Protein AF-A0A382VWJ4-F1 (afdb_monomer_lite)

Organism: NCBI:txid408172

Radius of gyration: 18.73 Å; chains: 1; bounding box: 54×42×50 Å

Foldseek 3Di:
DVVVVVVVVVVVVVVLVVQLVVLLVVLQVVLVVCVVVVVQQCQALLNSLLSRQVSNLVSLQCVLCPPPPPVVVVVVVVVVVPDDPDDDPTSNVVSVVSLVVSLVSSCVRPVVSSVVSVVVSVVSVVVSVVVCVVCVVVVHPSGDDDPVNVVVVPPD

Structure (mmCIF, N/CA/C/O backbone):
data_AF-A0A382VWJ4-F1
#
_entry.id   AF-A0A382VWJ4-F1
#
loop_
_atom_site.group_PDB
_atom_site.id
_atom_site.type_symbol
_atom_site.label_atom_id
_atom_site.label_alt_id
_atom_site.label_comp_id
_atom_site.label_asym_id
_atom_site.label_entity_id
_atom_site.label_seq_id
_atom_site.pdbx_PDB_ins_code
_atom_site.Cartn_x
_atom_site.Cartn_y
_atom_site.Cartn_z
_atom_site.occupancy
_atom_site.B_iso_or_equiv
_atom_site.auth_seq_id
_atom_site.auth_comp_id
_atom_site.auth_asym_id
_atom_site.auth_atom_id
_atom_site.pdbx_PDB_model_num
ATOM 1 N N . MET A 1 1 ? -31.236 15.533 11.512 1.00 56.22 1 MET A N 1
ATOM 2 C CA . MET A 1 1 ? -30.178 1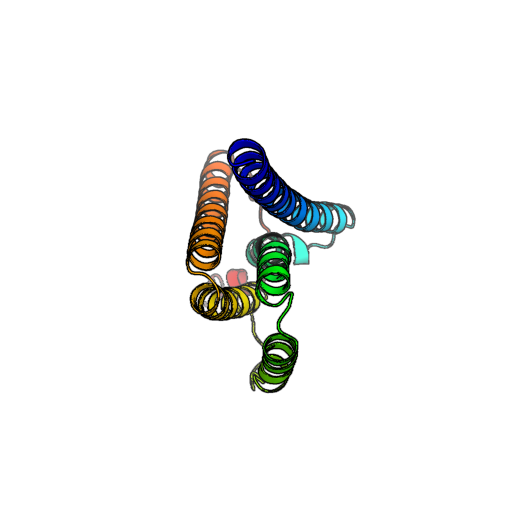5.002 12.404 1.00 56.22 1 MET A CA 1
ATOM 3 C C . MET A 1 1 ? -29.749 13.586 12.012 1.00 56.22 1 MET A C 1
ATOM 5 O O . MET A 1 1 ? -28.553 13.337 11.982 1.00 56.22 1 MET A O 1
ATOM 9 N N . LEU A 1 2 ? -30.670 12.678 11.648 1.00 56.50 2 LEU A N 1
ATOM 10 C CA . LEU A 1 2 ? -30.301 11.371 11.073 1.00 56.50 2 LEU A CA 1
ATOM 11 C C . LEU A 1 2 ? -29.678 11.497 9.663 1.00 56.50 2 LEU A C 1
ATOM 13 O O . LEU A 1 2 ? -28.656 10.871 9.404 1.00 56.50 2 LEU A O 1
ATOM 17 N N . ASP A 1 3 ? -30.207 12.386 8.811 1.00 66.88 3 ASP A N 1
ATOM 18 C CA . ASP A 1 3 ? -29.663 12.630 7.458 1.00 66.88 3 ASP A CA 1
ATOM 19 C C . ASP A 1 3 ? -28.259 13.254 7.451 1.00 66.88 3 ASP A C 1
ATOM 21 O O . ASP A 1 3 ? -27.439 12.951 6.592 1.00 66.88 3 ASP A O 1
ATOM 25 N N . SER A 1 4 ? -27.931 14.094 8.436 1.00 65.50 4 SER A N 1
ATOM 26 C CA . SER A 1 4 ? -26.589 14.682 8.547 1.00 65.50 4 SER A CA 1
ATOM 27 C C . SER A 1 4 ? -25.536 13.647 8.957 1.00 65.50 4 SER A C 1
ATOM 29 O O . SER A 1 4 ? -24.400 13.719 8.499 1.00 65.50 4 SER A O 1
ATOM 31 N N . LEU A 1 5 ? -25.909 12.657 9.779 1.00 66.31 5 LEU A N 1
ATOM 32 C CA . LEU A 1 5 ? -25.007 11.578 10.197 1.00 66.31 5 LEU A CA 1
ATOM 33 C C . LEU A 1 5 ? -24.775 10.562 9.073 1.00 66.31 5 LEU A C 1
ATOM 35 O O . LEU A 1 5 ? -23.642 10.132 8.864 1.00 66.31 5 LEU A O 1
ATOM 39 N N . THR A 1 6 ? -25.812 10.211 8.307 1.00 69.44 6 THR A N 1
ATOM 40 C CA . THR A 1 6 ? -25.663 9.331 7.137 1.00 69.44 6 THR A CA 1
ATOM 41 C C . THR A 1 6 ? -24.846 10.002 6.033 1.00 69.44 6 THR A C 1
ATOM 43 O O . THR A 1 6 ? -23.975 9.351 5.454 1.00 69.44 6 THR A O 1
ATOM 46 N N . GLN A 1 7 ? -25.020 11.310 5.805 1.00 67.38 7 GLN A N 1
ATOM 47 C CA . GLN A 1 7 ? -24.161 12.069 4.889 1.00 67.38 7 GLN A CA 1
ATOM 48 C C . GLN A 1 7 ? -22.703 12.142 5.357 1.00 67.38 7 GLN A C 1
ATOM 50 O O . GLN A 1 7 ? -21.795 11.996 4.538 1.00 67.38 7 GLN A O 1
ATOM 55 N N . GLN A 1 8 ? -22.454 12.299 6.658 1.00 69.31 8 GLN A N 1
ATOM 56 C CA . GLN A 1 8 ? -21.094 12.325 7.201 1.00 69.31 8 GLN A CA 1
ATOM 57 C C . GLN A 1 8 ? -20.383 10.969 7.059 1.00 69.31 8 GLN A C 1
ATOM 59 O O . GLN A 1 8 ? -19.208 10.922 6.690 1.00 69.31 8 GLN A O 1
ATOM 64 N N . VAL A 1 9 ? -21.095 9.858 7.285 1.00 69.38 9 VAL A N 1
ATOM 65 C CA . VAL A 1 9 ? -20.559 8.502 7.071 1.00 69.38 9 VAL A CA 1
ATOM 66 C C . VAL A 1 9 ? -20.277 8.246 5.587 1.00 69.38 9 VAL A C 1
ATOM 68 O O . VAL A 1 9 ? -19.229 7.694 5.249 1.00 69.38 9 VAL A O 1
ATOM 71 N N . LEU A 1 10 ? -21.168 8.683 4.691 1.00 66.25 10 LEU A N 1
ATOM 72 C CA . LEU A 1 10 ? -20.984 8.519 3.248 1.00 66.25 10 LEU A CA 1
ATOM 73 C C . LEU A 1 10 ? -19.770 9.314 2.736 1.00 66.25 10 LEU A C 1
ATOM 75 O O . LEU A 1 10 ? -18.937 8.762 2.017 1.00 66.25 10 LEU A O 1
ATOM 79 N N . MET A 1 11 ? -19.626 10.571 3.168 1.00 71.25 11 MET A N 1
ATOM 80 C CA . MET A 1 11 ? -18.481 11.431 2.842 1.00 71.25 11 MET A CA 1
ATOM 81 C C . MET A 1 11 ? -17.154 10.829 3.325 1.00 71.25 11 MET A C 1
ATOM 83 O O . MET A 1 11 ? -16.176 10.824 2.583 1.00 71.25 11 MET A O 1
ATOM 87 N N . ASN A 1 12 ? -17.112 10.259 4.534 1.00 78.19 12 ASN A N 1
ATOM 88 C CA . ASN A 1 12 ? -15.893 9.649 5.076 1.00 78.19 12 ASN A CA 1
ATOM 89 C C . ASN A 1 12 ? -15.456 8.383 4.312 1.00 78.19 12 ASN A C 1
ATOM 91 O O . ASN A 1 12 ? -14.265 8.148 4.113 1.00 78.19 12 ASN A O 1
ATOM 95 N N . ASN A 1 13 ? -16.404 7.568 3.843 1.00 78.56 13 ASN A N 1
ATOM 96 C CA . ASN A 1 13 ? -16.067 6.399 3.026 1.00 78.56 13 ASN A CA 1
ATOM 97 C C . ASN A 1 13 ? -15.526 6.813 1.648 1.00 78.56 13 ASN A C 1
ATOM 99 O O . ASN A 1 13 ? -14.588 6.200 1.140 1.00 78.56 13 ASN A O 1
ATOM 103 N N . GLN A 1 14 ? -16.083 7.873 1.058 1.00 79.19 14 GLN A N 1
ATOM 104 C CA . GLN A 1 14 ? -15.621 8.407 -0.225 1.00 79.19 14 GLN A CA 1
ATOM 105 C C . GLN A 1 14 ? -14.208 8.986 -0.137 1.00 79.19 14 GLN A C 1
ATOM 107 O O . GLN A 1 14 ? -13.375 8.692 -0.995 1.00 79.19 14 GLN A O 1
ATOM 112 N N . THR A 1 15 ? -13.906 9.763 0.907 1.00 84.75 15 THR A N 1
ATOM 113 C CA . THR A 1 15 ? -12.555 10.308 1.109 1.00 84.75 15 THR A CA 1
ATOM 114 C C . THR A 1 15 ? -11.527 9.200 1.317 1.00 84.75 15 THR A C 1
ATOM 116 O O . THR A 1 15 ? -10.413 9.302 0.806 1.00 84.75 15 THR A O 1
ATOM 119 N N . PHE A 1 16 ? -11.900 8.110 1.992 1.00 83.88 16 PHE A N 1
ATOM 120 C CA . PHE A 1 16 ? -11.020 6.959 2.178 1.00 83.88 16 PHE A CA 1
ATOM 121 C C . PHE A 1 16 ? -10.723 6.213 0.870 1.00 83.88 16 PHE A C 1
ATOM 123 O O . PHE A 1 16 ? -9.563 5.925 0.579 1.00 83.88 16 PHE A O 1
ATOM 130 N N . ILE A 1 17 ? -11.743 5.952 0.047 1.00 84.38 17 ILE A N 1
ATOM 131 C CA . ILE A 1 17 ? -11.555 5.324 -1.272 1.00 84.38 17 ILE A CA 1
ATOM 132 C C . ILE A 1 17 ? -10.690 6.215 -2.172 1.00 84.38 17 ILE A C 1
ATOM 134 O O . ILE A 1 17 ? -9.771 5.725 -2.828 1.00 84.38 17 ILE A O 1
ATOM 138 N N . LEU A 1 18 ? -10.927 7.530 -2.163 1.00 87.81 18 LEU A N 1
ATOM 139 C CA . LEU A 1 18 ? -10.104 8.486 -2.903 1.00 87.81 18 LEU A CA 1
ATOM 140 C C . LEU A 1 18 ? -8.640 8.448 -2.438 1.00 87.81 18 LEU A C 1
ATOM 142 O O . LEU A 1 18 ? -7.729 8.455 -3.266 1.00 87.81 18 LEU A O 1
ATOM 146 N N . ALA A 1 19 ? -8.408 8.362 -1.126 1.00 88.69 19 ALA A N 1
ATOM 147 C CA . ALA A 1 19 ? -7.070 8.265 -0.559 1.00 88.69 19 ALA A CA 1
ATOM 148 C C . ALA A 1 19 ? -6.348 6.970 -0.974 1.00 88.69 19 ALA A C 1
ATOM 150 O O . ALA A 1 19 ? -5.162 7.026 -1.295 1.00 88.69 19 ALA A O 1
ATOM 151 N N . LEU A 1 20 ? -7.049 5.829 -1.044 1.00 87.88 20 LEU A N 1
ATOM 152 C CA . LEU A 1 20 ? -6.491 4.566 -1.554 1.00 87.88 20 LEU A CA 1
ATOM 153 C C . LEU A 1 20 ? -6.024 4.699 -3.009 1.00 87.88 20 LEU A C 1
ATOM 155 O O . LEU A 1 20 ? -4.905 4.307 -3.339 1.00 87.88 20 LEU A O 1
ATOM 159 N N . VAL A 1 21 ? -6.853 5.299 -3.868 1.00 88.12 21 VAL A N 1
ATOM 160 C CA . VAL A 1 21 ? -6.515 5.518 -5.283 1.00 88.12 21 VAL A CA 1
ATOM 161 C C . VAL A 1 21 ? -5.328 6.476 -5.424 1.00 88.12 21 VAL A C 1
ATOM 163 O O . VAL A 1 21 ? -4.402 6.201 -6.186 1.00 88.12 21 VAL A O 1
ATOM 166 N N . LEU A 1 22 ? -5.305 7.570 -4.658 1.00 89.44 22 LEU A N 1
ATOM 167 C CA . LEU A 1 22 ? -4.189 8.522 -4.644 1.00 89.44 22 LEU A CA 1
ATOM 168 C C . LEU A 1 22 ? -2.884 7.890 -4.144 1.00 89.44 22 LEU A C 1
ATOM 170 O O . LEU A 1 22 ? -1.830 8.155 -4.717 1.00 89.44 22 LEU A O 1
ATOM 174 N N . ALA A 1 23 ? -2.941 7.042 -3.114 1.00 90.38 23 ALA A N 1
ATOM 175 C CA . ALA A 1 23 ? -1.774 6.319 -2.607 1.00 90.38 23 ALA A CA 1
ATOM 176 C C . ALA A 1 23 ? -1.231 5.317 -3.637 1.00 90.38 23 ALA A C 1
ATOM 178 O O . ALA A 1 23 ? -0.022 5.204 -3.831 1.00 90.38 23 ALA A O 1
ATOM 179 N N . MET A 1 24 ? -2.122 4.627 -4.350 1.00 88.06 24 MET A N 1
ATOM 180 C CA . MET A 1 24 ? -1.729 3.735 -5.438 1.00 88.06 24 MET A CA 1
ATOM 181 C C . MET A 1 24 ? -1.068 4.514 -6.589 1.00 88.06 24 MET A C 1
ATOM 183 O O . MET A 1 24 ? -0.019 4.111 -7.097 1.00 88.06 24 MET A O 1
ATOM 187 N N . LEU A 1 25 ? -1.643 5.661 -6.967 1.00 89.94 25 LEU A N 1
ATOM 188 C CA . LEU A 1 25 ? -1.104 6.549 -8.000 1.00 89.94 25 LEU A CA 1
ATOM 189 C C . LEU A 1 25 ? 0.248 7.151 -7.611 1.00 89.94 25 LEU A C 1
ATOM 191 O O . LEU A 1 25 ? 1.118 7.269 -8.471 1.00 89.94 25 LEU A O 1
ATOM 195 N N . SER A 1 26 ? 0.455 7.513 -6.343 1.00 88.62 26 SER A N 1
ATOM 196 C CA . SER A 1 26 ? 1.734 8.057 -5.875 1.00 88.62 26 SER A CA 1
ATOM 197 C C . SER A 1 26 ? 2.842 6.999 -5.857 1.00 88.62 26 SER A C 1
ATOM 199 O O . SER A 1 26 ? 3.970 7.280 -6.259 1.00 88.62 26 SER A O 1
ATOM 201 N N . GLY A 1 27 ? 2.523 5.753 -5.493 1.00 88.06 27 GLY A N 1
ATOM 202 C CA . GLY A 1 27 ? 3.451 4.627 -5.636 1.00 88.06 27 GLY A CA 1
ATOM 203 C C . GLY A 1 27 ? 3.842 4.376 -7.095 1.00 88.06 27 GLY A C 1
ATOM 204 O O . GLY A 1 27 ? 5.016 4.191 -7.426 1.00 88.06 27 GLY A O 1
ATOM 205 N N . LEU A 1 28 ? 2.861 4.439 -7.999 1.00 86.62 28 LEU A N 1
ATOM 206 C CA . LEU A 1 28 ? 3.088 4.238 -9.427 1.00 86.62 28 LEU A CA 1
ATOM 207 C C . LEU A 1 28 ? 3.843 5.411 -10.074 1.00 86.62 28 LEU A C 1
ATOM 209 O O . LEU A 1 28 ? 4.696 5.187 -10.933 1.00 86.62 28 LEU A O 1
ATOM 213 N N . SER A 1 29 ? 3.597 6.652 -9.645 1.00 87.19 29 SER A N 1
ATOM 214 C CA . SER A 1 29 ? 4.313 7.829 -10.153 1.00 87.19 29 SER A CA 1
ATOM 215 C C . SER A 1 29 ? 5.801 7.778 -9.799 1.00 87.19 29 SER A C 1
ATOM 217 O O . SER A 1 29 ? 6.639 8.054 -10.657 1.00 87.19 29 SER A O 1
ATOM 219 N N . LEU A 1 30 ? 6.148 7.318 -8.592 1.00 86.56 30 LEU A N 1
ATOM 220 C CA . LEU A 1 30 ? 7.536 7.078 -8.189 1.00 86.56 30 LEU A CA 1
ATOM 221 C C . LEU A 1 30 ? 8.215 6.032 -9.078 1.00 86.56 30 LEU A C 1
ATOM 223 O O . LEU A 1 30 ? 9.347 6.247 -9.518 1.00 86.56 30 LEU A O 1
ATOM 227 N N . ARG A 1 31 ? 7.516 4.940 -9.421 1.00 84.44 31 ARG A N 1
ATOM 228 C CA . ARG A 1 31 ? 8.022 3.954 -10.391 1.00 84.44 31 ARG A CA 1
ATOM 229 C C . ARG A 1 31 ? 8.323 4.606 -11.740 1.00 84.44 31 ARG A C 1
ATOM 231 O O . ARG A 1 31 ? 9.386 4.364 -12.309 1.00 84.44 31 ARG A O 1
ATOM 238 N N . VAL A 1 32 ? 7.40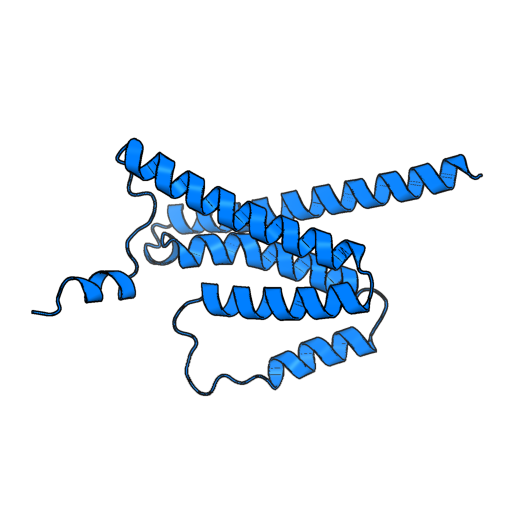2 5.424 -12.256 1.00 84.38 32 VAL A N 1
ATOM 239 C CA . VAL A 1 32 ? 7.578 6.115 -13.544 1.00 84.38 32 VAL A CA 1
ATOM 240 C C . VAL A 1 32 ? 8.808 7.020 -13.494 1.00 84.38 32 VAL A C 1
ATOM 242 O O . VAL A 1 32 ? 9.665 6.917 -14.369 1.00 84.38 32 VAL A O 1
ATOM 245 N N . MET A 1 33 ? 8.966 7.824 -12.442 1.00 86.12 33 MET A N 1
ATOM 246 C CA . MET A 1 33 ? 10.130 8.705 -12.295 1.00 86.12 33 MET A CA 1
ATOM 247 C C . MET A 1 33 ? 11.446 7.923 -12.237 1.00 86.12 33 MET A C 1
ATOM 249 O O . MET A 1 33 ? 12.396 8.263 -12.939 1.00 86.12 33 MET A O 1
ATOM 253 N N . LEU A 1 34 ? 11.497 6.824 -11.483 1.00 83.81 34 LEU A N 1
ATOM 254 C CA . LEU A 1 34 ? 12.688 5.972 -11.418 1.00 83.81 34 LEU A CA 1
ATOM 255 C C . LEU A 1 34 ? 13.008 5.308 -12.766 1.00 83.81 34 LEU A C 1
ATOM 257 O O . LEU A 1 34 ? 14.177 5.196 -13.143 1.00 83.81 34 LEU A O 1
ATOM 261 N N . SER A 1 35 ? 11.980 4.926 -13.527 1.00 79.44 35 SER A N 1
ATOM 262 C CA . SER A 1 35 ? 12.161 4.376 -14.873 1.00 79.44 35 SER A CA 1
ATOM 263 C C . SER A 1 35 ? 12.701 5.414 -15.868 1.00 79.44 35 SER A C 1
ATOM 265 O O . SER A 1 35 ? 13.546 5.076 -16.698 1.00 79.44 35 SER A O 1
ATOM 267 N N . LEU A 1 36 ? 12.313 6.691 -15.736 1.00 82.88 36 LEU A N 1
ATOM 268 C CA . LEU A 1 36 ? 12.824 7.794 -16.563 1.00 82.88 36 LEU A CA 1
ATOM 269 C C . LEU A 1 36 ? 14.315 8.057 -16.319 1.00 82.88 36 LEU A C 1
ATOM 271 O O . LEU A 1 36 ? 15.056 8.336 -17.260 1.00 82.88 36 LEU A O 1
ATOM 275 N N . VAL A 1 37 ? 14.781 7.873 -15.081 1.00 87.38 37 VAL A N 1
ATOM 276 C CA . VAL A 1 37 ? 16.207 7.960 -14.704 1.00 87.38 37 VAL A CA 1
ATOM 277 C C . VAL A 1 37 ? 17.005 6.726 -15.187 1.00 87.38 37 VAL A C 1
ATOM 279 O O . VAL A 1 37 ? 18.188 6.579 -14.889 1.00 87.38 37 VAL A O 1
ATOM 282 N N . LYS A 1 38 ? 16.388 5.837 -15.985 1.00 76.12 38 LYS A N 1
ATOM 283 C CA . LYS A 1 38 ? 16.985 4.622 -16.574 1.00 76.12 38 LYS A CA 1
ATOM 284 C C . LYS A 1 38 ? 17.515 3.623 -15.539 1.00 76.12 38 LYS A C 1
ATOM 286 O O . LYS A 1 38 ? 18.398 2.816 -15.837 1.00 76.12 38 LYS A O 1
ATOM 291 N N . GLN A 1 39 ? 16.947 3.625 -14.334 1.00 74.69 39 GLN A N 1
ATOM 292 C CA . GLN A 1 39 ? 17.264 2.645 -13.298 1.00 74.69 39 GLN A CA 1
ATOM 293 C C . GLN A 1 39 ? 16.635 1.287 -13.656 1.00 74.69 39 GLN A C 1
ATOM 295 O O . GLN A 1 39 ? 15.462 1.035 -13.390 1.00 74.69 39 GLN A O 1
ATOM 300 N N . ARG A 1 40 ? 17.416 0.402 -14.294 1.00 66.00 40 ARG A N 1
ATOM 301 C CA . ARG A 1 40 ? 16.931 -0.887 -14.835 1.00 66.00 40 ARG A CA 1
ATOM 302 C C . ARG A 1 40 ? 16.398 -1.855 -13.770 1.00 66.00 40 ARG A C 1
ATOM 304 O O . ARG A 1 40 ? 15.480 -2.611 -14.067 1.00 66.00 40 ARG A O 1
ATOM 311 N N . TRP A 1 41 ? 16.911 -1.795 -12.540 1.00 67.81 41 TRP A N 1
ATOM 312 C CA . TRP A 1 41 ? 16.483 -2.651 -11.421 1.00 67.81 41 TRP A CA 1
ATOM 313 C C . TRP A 1 41 ? 15.032 -2.400 -10.976 1.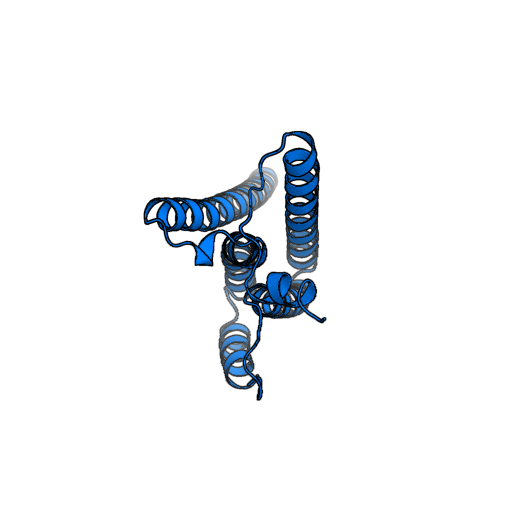00 67.81 41 TRP A C 1
ATOM 315 O O . TRP A 1 41 ? 14.364 -3.309 -10.499 1.00 67.81 41 TRP A O 1
ATOM 325 N N . VAL A 1 42 ? 14.500 -1.192 -11.189 1.00 68.25 42 VAL A N 1
ATOM 326 C CA . VAL A 1 42 ? 13.112 -0.846 -10.822 1.00 68.25 42 VAL A CA 1
ATOM 327 C C . VAL A 1 42 ? 12.097 -1.407 -11.824 1.00 68.25 42 VAL A C 1
ATOM 329 O O . VAL A 1 42 ? 10.919 -1.561 -11.504 1.00 68.25 42 VAL A O 1
ATOM 332 N N . SER A 1 43 ? 12.542 -1.747 -13.037 1.00 65.12 43 SER A N 1
ATOM 333 C CA . SER A 1 43 ? 11.667 -2.187 -14.129 1.00 65.12 43 SER A CA 1
ATOM 334 C C . SER A 1 43 ? 11.211 -3.648 -14.023 1.00 65.12 43 SER A C 1
A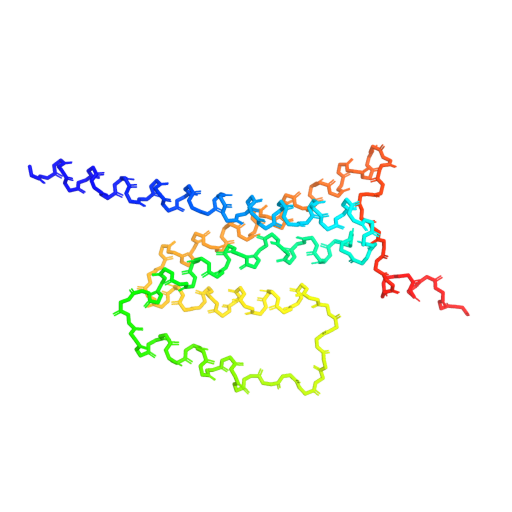TOM 336 O O . SER A 1 43 ? 10.495 -4.124 -14.904 1.00 65.12 43 SER A O 1
ATOM 338 N N . THR A 1 44 ? 11.611 -4.370 -12.979 1.00 75.94 44 THR A N 1
ATOM 339 C CA . THR A 1 44 ? 11.178 -5.748 -12.724 1.00 75.94 44 THR A CA 1
ATOM 340 C C . THR A 1 44 ? 9.735 -5.795 -12.207 1.00 75.94 44 THR A C 1
ATOM 342 O O . THR A 1 44 ? 9.242 -4.857 -11.564 1.00 75.94 44 THR A O 1
ATOM 345 N N . TYR A 1 45 ? 9.055 -6.916 -12.460 1.00 74.69 45 TYR A N 1
ATOM 346 C CA . TYR A 1 45 ? 7.698 -7.191 -11.985 1.00 74.69 45 TYR A CA 1
ATOM 347 C C . TYR A 1 45 ? 7.574 -7.042 -10.458 1.00 74.69 45 TYR A C 1
ATOM 349 O O . TYR A 1 45 ? 6.758 -6.260 -9.966 1.00 74.69 45 TYR A O 1
ATOM 357 N N . HIS A 1 46 ? 8.458 -7.702 -9.703 1.00 79.62 46 HIS A N 1
ATOM 358 C CA . HIS A 1 46 ? 8.440 -7.692 -8.237 1.00 79.62 46 HIS A CA 1
ATOM 359 C C . HIS A 1 46 ? 8.601 -6.290 -7.635 1.00 79.62 46 HIS A C 1
ATOM 361 O O . HIS A 1 46 ? 7.899 -5.939 -6.684 1.00 79.62 46 HIS A O 1
ATOM 367 N N . HIS A 1 47 ? 9.486 -5.465 -8.200 1.00 80.88 47 HIS A N 1
ATOM 368 C CA . HIS A 1 47 ? 9.681 -4.089 -7.742 1.00 80.88 47 HIS A CA 1
ATOM 369 C C . HIS A 1 47 ? 8.451 -3.231 -8.025 1.00 80.88 47 HIS A C 1
ATOM 371 O O . HIS A 1 47 ? 7.961 -2.555 -7.126 1.00 80.88 47 HIS A O 1
ATOM 377 N N . THR A 1 48 ? 7.907 -3.313 -9.240 1.00 81.81 48 THR A N 1
ATOM 378 C CA . THR A 1 48 ? 6.684 -2.594 -9.628 1.00 81.81 48 THR A CA 1
ATOM 379 C C . THR A 1 48 ? 5.541 -2.873 -8.668 1.00 81.81 48 THR A C 1
ATOM 381 O O . THR A 1 48 ? 4.931 -1.947 -8.141 1.00 81.81 48 THR A O 1
ATOM 384 N N . MET A 1 49 ? 5.306 -4.155 -8.402 1.00 83.06 49 MET A N 1
ATOM 385 C CA . MET A 1 49 ? 4.241 -4.597 -7.520 1.00 83.06 49 MET A CA 1
ATOM 386 C C . MET A 1 49 ? 4.453 -4.097 -6.085 1.00 83.06 49 MET A C 1
ATOM 388 O O . MET A 1 49 ? 3.527 -3.606 -5.442 1.00 83.06 49 MET A O 1
ATOM 392 N N . SER A 1 50 ? 5.701 -4.124 -5.613 1.00 86.94 50 SER A N 1
ATOM 393 C CA . SER A 1 50 ? 6.065 -3.615 -4.289 1.00 86.94 50 SER A CA 1
ATOM 394 C C . SER A 1 50 ? 5.792 -2.114 -4.148 1.00 86.94 50 SER A C 1
ATOM 396 O O . SER A 1 50 ? 5.190 -1.698 -3.161 1.00 86.94 50 SER A O 1
ATOM 398 N N . TYR A 1 51 ? 6.171 -1.300 -5.140 1.00 86.12 51 TYR A N 1
ATOM 399 C CA . TYR A 1 51 ? 5.930 0.149 -5.118 1.00 86.12 51 TYR A CA 1
ATOM 400 C C . TYR A 1 51 ? 4.444 0.512 -5.171 1.00 86.12 51 TYR A C 1
ATOM 402 O O . TYR A 1 51 ? 4.055 1.548 -4.638 1.00 86.12 51 TYR A O 1
ATOM 410 N N . THR A 1 52 ? 3.609 -0.325 -5.785 1.00 87.69 52 THR A N 1
ATOM 411 C CA . THR A 1 52 ? 2.161 -0.102 -5.852 1.00 87.69 52 THR A CA 1
ATOM 412 C C . THR A 1 52 ? 1.443 -0.538 -4.572 1.00 87.69 52 THR A C 1
ATOM 414 O O . THR A 1 52 ? 0.580 0.193 -4.091 1.00 87.69 52 THR A O 1
ATOM 417 N N . LEU A 1 53 ? 1.792 -1.693 -3.992 1.00 88.88 53 LEU A N 1
ATOM 418 C CA . LEU A 1 53 ? 1.099 -2.208 -2.803 1.00 88.88 53 LEU A CA 1
ATOM 419 C C . LEU A 1 53 ? 1.549 -1.551 -1.504 1.00 88.88 53 LEU A C 1
ATOM 421 O O . LEU A 1 53 ? 0.726 -1.352 -0.612 1.00 88.88 53 LEU A O 1
ATOM 425 N N . LEU A 1 54 ? 2.835 -1.224 -1.369 1.00 89.06 54 LEU A N 1
ATOM 426 C CA . LEU A 1 54 ? 3.375 -0.768 -0.091 1.00 89.06 54 LEU A CA 1
ATOM 427 C C . LEU A 1 54 ? 2.698 0.520 0.427 1.00 89.06 54 LEU A C 1
ATOM 429 O O . LEU A 1 54 ? 2.290 0.515 1.588 1.00 89.06 54 LEU A O 1
ATOM 433 N N . PRO A 1 55 ? 2.485 1.582 -0.383 1.00 89.88 55 PRO A N 1
ATOM 434 C CA . PRO A 1 55 ? 1.763 2.781 0.060 1.00 89.88 55 PRO A CA 1
ATOM 435 C C . PRO A 1 55 ? 0.301 2.513 0.437 1.00 89.88 55 PRO A C 1
ATOM 437 O O . PRO A 1 55 ? -0.260 3.188 1.296 1.00 89.88 55 PRO A O 1
ATOM 440 N N . LEU A 1 56 ? -0.326 1.526 -0.207 1.00 89.81 56 LEU A N 1
ATOM 441 C CA . LEU A 1 56 ? -1.716 1.157 0.042 1.00 89.81 56 LEU A CA 1
ATOM 442 C C . LEU A 1 56 ? -1.852 0.457 1.396 1.00 89.81 56 LEU A C 1
ATOM 444 O O . LEU A 1 56 ? -2.699 0.822 2.210 1.00 89.81 56 LEU A O 1
ATOM 448 N N . ILE A 1 57 ? -0.965 -0.503 1.661 1.00 90.31 57 ILE A N 1
ATOM 449 C CA . ILE A 1 57 ? -0.908 -1.226 2.932 1.00 90.31 57 ILE A CA 1
ATOM 450 C C . ILE A 1 57 ? -0.628 -0.246 4.075 1.00 90.31 57 ILE A C 1
ATOM 452 O O . ILE A 1 57 ? -1.356 -0.246 5.066 1.00 90.31 57 ILE A O 1
ATOM 456 N N . THR A 1 58 ? 0.371 0.633 3.935 1.00 89.62 58 THR A N 1
ATOM 457 C CA . THR A 1 58 ? 0.728 1.586 4.998 1.00 89.62 58 THR A CA 1
ATOM 458 C C . THR A 1 58 ? -0.391 2.580 5.291 1.00 89.62 58 THR A C 1
ATOM 460 O O . THR A 1 58 ? -0.640 2.869 6.459 1.00 89.62 58 THR A O 1
ATOM 463 N N . LEU A 1 59 ? -1.129 3.041 4.277 1.00 90.56 59 LEU A N 1
ATOM 464 C CA . LEU A 1 59 ? -2.284 3.917 4.480 1.00 90.56 59 LEU A CA 1
ATOM 465 C C . LEU A 1 59 ? -3.368 3.251 5.338 1.00 90.56 59 LEU A C 1
ATOM 467 O O . LEU A 1 59 ? -3.878 3.866 6.279 1.00 90.56 59 LEU A O 1
ATOM 471 N N . VAL A 1 60 ? -3.703 1.989 5.049 1.00 87.31 60 VAL A N 1
ATOM 472 C CA . VAL A 1 60 ? -4.705 1.249 5.833 1.00 87.31 60 VAL A CA 1
ATOM 473 C C . VAL A 1 60 ? -4.197 0.976 7.243 1.00 87.31 60 VAL A C 1
ATOM 475 O O . VAL A 1 60 ? -4.932 1.213 8.201 1.00 87.31 60 VAL A O 1
ATOM 478 N N . VAL A 1 61 ? -2.936 0.560 7.389 1.00 88.00 61 VAL A N 1
ATOM 479 C CA . VAL A 1 61 ? -2.285 0.377 8.693 1.00 88.00 61 VAL A CA 1
ATOM 480 C C . VAL A 1 61 ? -2.412 1.636 9.544 1.00 88.00 61 VAL A C 1
ATOM 482 O O . VAL A 1 61 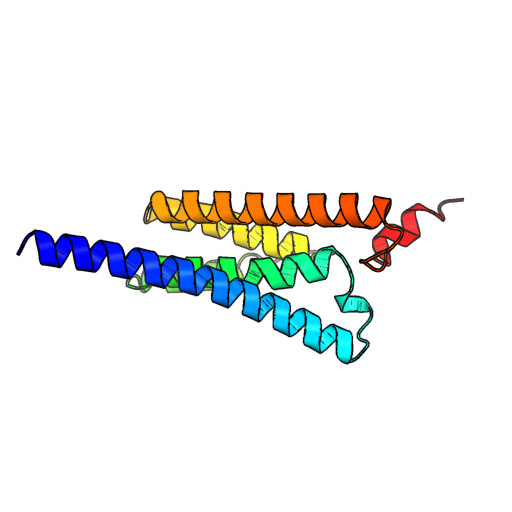? -2.941 1.585 10.652 1.00 88.00 61 VAL A O 1
ATOM 485 N N . THR A 1 62 ? -1.977 2.787 9.029 1.00 87.00 62 THR A N 1
ATOM 486 C CA . THR A 1 62 ? -2.023 4.045 9.780 1.00 87.00 62 THR A CA 1
ATOM 487 C C . THR A 1 62 ? -3.454 4.405 10.160 1.00 87.00 62 THR A C 1
ATOM 489 O O . THR A 1 62 ? -3.694 4.846 11.285 1.00 87.00 62 THR A O 1
ATOM 492 N N . LYS A 1 63 ? -4.427 4.167 9.271 1.00 86.62 63 LYS A N 1
ATOM 493 C CA . LYS A 1 63 ? -5.828 4.466 9.566 1.00 86.62 63 LYS A CA 1
ATOM 494 C C . LYS A 1 63 ? -6.400 3.581 10.674 1.00 86.62 63 LYS A C 1
ATOM 496 O O . LYS A 1 63 ? -7.092 4.104 11.541 1.00 86.62 63 LYS A O 1
ATOM 501 N N . VAL A 1 64 ? -6.070 2.291 10.671 1.00 83.94 64 VAL A N 1
ATOM 502 C CA . VAL A 1 64 ? -6.500 1.315 11.687 1.00 83.94 64 VAL A CA 1
ATOM 503 C C . VAL A 1 64 ? -5.896 1.623 13.058 1.00 83.94 64 VAL A C 1
ATOM 505 O O . VAL A 1 64 ? -6.562 1.488 14.079 1.00 83.94 64 VAL A O 1
ATOM 508 N N . ILE A 1 65 ? -4.640 2.067 13.092 1.00 85.06 65 ILE A N 1
ATOM 509 C CA . ILE A 1 65 ? -3.944 2.408 14.338 1.00 85.06 65 ILE A CA 1
ATOM 510 C C . ILE A 1 65 ? -4.413 3.749 14.925 1.00 85.06 65 ILE A C 1
ATOM 512 O O . ILE A 1 65 ? -4.252 3.998 16.124 1.00 85.06 65 ILE A O 1
ATOM 516 N N . THR A 1 66 ? -4.954 4.647 14.097 1.00 81.44 66 THR A N 1
ATOM 517 C CA . THR A 1 66 ? -5.285 6.014 14.517 1.00 81.44 66 THR A CA 1
ATOM 518 C C . THR A 1 66 ? -6.259 5.989 15.699 1.00 81.44 66 THR A C 1
ATOM 520 O O . THR A 1 66 ? -7.398 5.556 15.565 1.00 81.44 66 THR A O 1
ATOM 523 N N . GLY A 1 67 ? -5.809 6.481 16.857 1.00 75.19 67 GLY A N 1
ATOM 524 C CA . GLY A 1 67 ? -6.594 6.507 18.097 1.00 75.19 67 GLY A CA 1
ATOM 525 C C . GLY A 1 67 ? -6.185 5.467 19.145 1.00 75.19 67 GLY A C 1
ATOM 526 O O . GLY A 1 67 ? -6.633 5.568 20.283 1.00 75.19 67 GLY A O 1
ATOM 527 N N . ASN A 1 68 ? -5.293 4.522 18.821 1.00 81.69 68 ASN A N 1
ATOM 528 C CA . ASN A 1 68 ? -4.770 3.547 19.779 1.00 81.69 68 ASN A CA 1
ATOM 529 C C . ASN A 1 68 ? -3.232 3.564 19.814 1.00 81.69 68 ASN A C 1
ATOM 531 O O . ASN A 1 68 ? -2.548 2.873 19.056 1.00 81.69 68 ASN A O 1
ATOM 535 N N . ILE A 1 69 ? -2.687 4.363 20.738 1.00 79.88 69 ILE A N 1
ATOM 536 C CA . ILE A 1 69 ? -1.237 4.532 20.928 1.00 79.88 69 ILE A CA 1
ATOM 537 C C . ILE A 1 69 ? -0.568 3.194 21.279 1.00 79.88 69 ILE A C 1
ATOM 539 O O . ILE A 1 69 ? 0.522 2.911 20.787 1.00 79.88 69 ILE A O 1
ATOM 543 N N . ALA A 1 70 ? -1.230 2.348 22.075 1.00 81.50 70 ALA A N 1
ATOM 544 C CA . ALA A 1 70 ? -0.701 1.043 22.468 1.00 81.50 70 ALA A CA 1
ATOM 545 C C . ALA A 1 70 ? -0.569 0.093 21.266 1.00 81.50 70 ALA A C 1
ATOM 547 O O . ALA A 1 70 ? 0.458 -0.567 21.113 1.00 81.50 70 ALA A O 1
ATOM 548 N N . LEU A 1 71 ? -1.566 0.076 20.374 1.00 81.19 71 LEU A N 1
ATOM 549 C CA . LEU A 1 71 ? -1.530 -0.722 19.144 1.00 81.19 71 LEU A CA 1
ATOM 550 C C . LEU A 1 71 ? -0.460 -0.201 18.165 1.00 81.19 71 LEU A C 1
ATOM 552 O O . LEU A 1 71 ? 0.253 -1.001 17.560 1.00 81.19 71 LEU A O 1
ATOM 556 N N . SER A 1 72 ? -0.277 1.124 18.078 1.00 79.31 72 SER A N 1
ATOM 557 C CA . SER A 1 72 ? 0.792 1.759 17.284 1.00 79.31 72 SER A CA 1
ATOM 558 C C . SER A 1 72 ? 2.188 1.345 17.745 1.00 79.31 72 SER A C 1
ATOM 560 O O . SER A 1 72 ? 3.010 0.866 16.959 1.00 79.31 72 SER A O 1
ATOM 562 N N . LEU A 1 73 ? 2.439 1.495 19.049 1.00 78.19 73 LEU A N 1
ATOM 563 C CA . LEU A 1 73 ? 3.725 1.191 19.665 1.00 78.19 73 LEU A CA 1
ATOM 564 C C . LEU A 1 73 ? 4.034 -0.311 19.571 1.00 78.19 73 LEU A C 1
ATOM 566 O O . LEU A 1 73 ? 5.165 -0.693 19.273 1.00 78.19 73 LEU A O 1
ATOM 570 N N . GLY A 1 74 ? 3.013 -1.155 19.752 1.00 79.75 74 GLY A N 1
ATOM 571 C CA . GLY A 1 74 ? 3.119 -2.603 19.605 1.00 79.75 74 GLY A CA 1
ATOM 572 C C . GLY A 1 74 ? 3.485 -3.041 18.186 1.00 79.75 74 GLY A C 1
ATOM 573 O O . GLY A 1 74 ? 4.314 -3.933 18.029 1.00 79.75 74 GLY A O 1
ATOM 574 N N . MET A 1 75 ? 2.938 -2.395 17.150 1.00 80.19 75 MET A N 1
ATOM 575 C CA . MET A 1 75 ? 3.214 -2.764 15.757 1.00 80.19 75 MET A CA 1
ATOM 576 C C . MET A 1 75 ? 4.639 -2.396 15.320 1.00 80.19 75 MET A C 1
ATOM 578 O O . MET A 1 75 ? 5.334 -3.232 14.744 1.00 80.19 75 MET A O 1
ATOM 582 N N . ILE A 1 76 ? 5.101 -1.177 15.626 1.00 75.94 76 ILE A N 1
ATOM 583 C CA . ILE A 1 76 ? 6.473 -0.740 15.306 1.00 75.94 76 ILE A CA 1
ATOM 584 C C . ILE A 1 76 ? 7.490 -1.575 16.103 1.00 75.94 76 ILE A C 1
ATOM 586 O O . ILE A 1 76 ? 8.508 -2.010 15.559 1.00 75.94 76 ILE A O 1
ATOM 590 N N . GLY A 1 77 ? 7.179 -1.869 17.371 1.00 74.88 77 GLY A N 1
ATOM 591 C CA . GLY A 1 77 ? 7.985 -2.740 18.226 1.00 74.88 77 GLY A CA 1
ATOM 592 C C . GLY A 1 77 ? 8.068 -4.172 17.696 1.00 74.88 77 GLY A C 1
ATOM 593 O O . GLY A 1 77 ? 9.164 -4.710 17.556 1.00 74.88 77 GLY A O 1
ATOM 594 N N . ALA A 1 78 ? 6.940 -4.776 17.317 1.00 73.50 78 ALA A N 1
ATOM 595 C CA . ALA A 1 78 ? 6.915 -6.122 16.750 1.00 73.50 78 ALA A CA 1
ATOM 596 C C . ALA A 1 78 ? 7.721 -6.204 15.446 1.00 73.50 78 ALA A C 1
ATOM 598 O O . ALA A 1 78 ? 8.508 -7.134 15.270 1.00 73.50 78 ALA A O 1
ATOM 599 N N . LEU A 1 79 ? 7.605 -5.199 14.574 1.00 73.06 79 LEU A N 1
ATOM 600 C CA . LEU A 1 79 ? 8.350 -5.167 13.317 1.00 73.06 79 LEU A CA 1
ATOM 601 C C . LEU A 1 79 ? 9.868 -5.090 13.526 1.00 73.06 79 LEU A C 1
ATOM 603 O O . LEU A 1 79 ? 10.626 -5.689 12.770 1.00 73.06 79 LEU A O 1
ATOM 607 N N . SER A 1 80 ? 10.310 -4.401 14.582 1.00 69.12 80 SER A N 1
ATOM 608 C CA . SER A 1 80 ? 11.727 -4.342 14.963 1.00 69.12 80 SER A CA 1
ATOM 609 C C . SER A 1 80 ? 12.265 -5.659 15.544 1.00 69.12 80 SER A C 1
ATOM 611 O O . SER A 1 80 ? 13.470 -5.908 15.504 1.00 69.12 80 SER A O 1
ATOM 613 N N . ILE A 1 81 ? 11.383 -6.526 16.059 1.00 76.50 81 ILE A N 1
ATOM 614 C CA . ILE A 1 81 ? 11.744 -7.820 16.659 1.00 76.50 81 ILE A CA 1
ATOM 615 C C . ILE A 1 81 ? 11.764 -8.939 15.608 1.00 76.50 81 ILE A C 1
ATOM 617 O O . ILE A 1 81 ? 12.569 -9.870 15.726 1.00 76.50 81 ILE A O 1
ATOM 621 N N . VAL A 1 82 ? 10.919 -8.860 14.572 1.00 70.88 82 VAL A N 1
ATOM 622 C CA . VAL A 1 82 ? 10.879 -9.838 13.471 1.00 70.88 82 VAL A CA 1
ATOM 623 C C . VAL A 1 82 ? 12.097 -9.640 12.563 1.00 70.88 82 VAL A C 1
ATOM 625 O O . VAL A 1 82 ? 12.056 -8.994 11.521 1.00 70.88 82 VAL A O 1
ATOM 628 N N . ARG A 1 83 ? 13.226 -10.206 12.988 1.00 76.06 83 ARG A N 1
ATOM 629 C CA . ARG A 1 83 ? 14.491 -10.208 12.249 1.00 76.06 83 ARG A CA 1
ATOM 630 C C . ARG A 1 83 ? 14.613 -11.466 11.401 1.00 76.06 83 ARG A C 1
ATOM 632 O O . ARG A 1 83 ? 14.817 -12.566 11.921 1.00 76.06 83 ARG A O 1
ATOM 639 N N . PHE A 1 84 ? 14.531 -11.302 10.086 1.00 70.19 84 PHE A N 1
ATOM 640 C CA . PHE A 1 84 ? 14.890 -12.369 9.161 1.00 70.19 84 PHE A CA 1
ATOM 641 C C . PHE A 1 84 ? 16.403 -12.593 9.236 1.00 70.19 84 PHE A C 1
ATOM 643 O O . PHE A 1 84 ? 17.195 -11.695 8.965 1.00 70.19 84 PHE A O 1
ATOM 650 N N . ARG A 1 85 ? 16.808 -13.791 9.675 1.00 77.62 85 ARG A N 1
ATOM 651 C CA . ARG A 1 85 ? 18.228 -14.166 9.816 1.00 77.62 85 ARG A CA 1
ATOM 652 C C . ARG A 1 85 ? 18.939 -14.288 8.465 1.00 77.62 85 ARG A C 1
ATOM 654 O O . ARG A 1 85 ? 20.153 -14.142 8.415 1.00 77.62 85 ARG A O 1
ATOM 661 N N . ASN A 1 86 ? 18.172 -14.508 7.399 1.00 74.69 86 ASN A N 1
ATOM 662 C CA . ASN A 1 86 ? 18.626 -14.460 6.017 1.00 74.69 86 ASN A CA 1
ATOM 663 C C . ASN A 1 86 ? 17.962 -13.261 5.327 1.00 74.69 86 ASN A C 1
ATOM 665 O O . ASN A 1 86 ? 16.776 -13.024 5.573 1.00 74.69 86 ASN A O 1
ATOM 669 N N . PRO A 1 87 ? 18.687 -12.515 4.475 1.00 71.75 87 PRO A N 1
ATOM 670 C CA . PRO A 1 87 ? 18.107 -11.390 3.755 1.00 71.75 87 PRO A CA 1
ATOM 671 C C . PRO A 1 87 ? 16.951 -11.871 2.871 1.00 71.75 87 PRO A C 1
ATOM 673 O O . PRO A 1 87 ? 17.052 -12.904 2.206 1.00 71.75 87 PRO A O 1
ATOM 676 N N . VAL A 1 88 ? 15.847 -11.122 2.881 1.00 73.50 88 VAL A N 1
ATOM 677 C CA . VAL A 1 88 ? 14.698 -11.386 2.007 1.00 73.50 88 VAL A CA 1
ATOM 678 C C . VAL A 1 88 ? 15.149 -11.155 0.566 1.00 73.50 88 VAL A C 1
ATOM 680 O O . VAL A 1 88 ? 15.606 -10.062 0.234 1.00 73.50 88 VAL A O 1
ATOM 683 N N . LYS A 1 89 ? 15.068 -12.198 -0.267 1.00 69.88 89 LYS A N 1
ATOM 684 C CA . LYS A 1 89 ? 15.623 -12.186 -1.629 1.00 69.88 89 LYS A CA 1
ATOM 685 C C . LYS A 1 89 ? 14.860 -11.238 -2.550 1.00 69.88 89 LYS A C 1
ATOM 687 O O . LYS A 1 89 ? 15.481 -10.527 -3.332 1.00 69.88 89 LYS A O 1
ATOM 692 N N . ASN A 1 90 ? 13.533 -11.194 -2.409 1.00 79.25 90 ASN A N 1
ATOM 693 C CA . ASN A 1 90 ? 12.657 -10.390 -3.252 1.00 79.25 90 ASN A CA 1
ATOM 694 C C . ASN A 1 90 ? 11.895 -9.330 -2.443 1.00 79.25 90 ASN A C 1
ATOM 696 O O . ASN A 1 90 ? 11.203 -9.672 -1.482 1.00 79.25 90 ASN A O 1
ATOM 700 N N . PRO A 1 91 ? 11.910 -8.049 -2.862 1.00 80.75 91 PRO A N 1
ATOM 701 C CA . PRO A 1 91 ? 11.146 -6.986 -2.203 1.00 80.75 91 PRO A CA 1
ATOM 702 C C . PRO A 1 91 ? 9.652 -7.303 -2.096 1.00 80.75 91 PRO A C 1
ATOM 704 O O . PRO A 1 91 ? 9.009 -6.940 -1.116 1.00 80.75 91 PRO A O 1
ATOM 707 N N . PHE A 1 92 ? 9.114 -8.025 -3.081 1.00 83.50 92 PHE A N 1
ATOM 708 C CA . PHE A 1 92 ? 7.708 -8.403 -3.112 1.00 83.50 92 PHE A CA 1
ATOM 709 C C . PHE A 1 92 ? 7.318 -9.329 -1.952 1.00 83.50 92 PHE A C 1
ATOM 711 O O . PHE A 1 92 ? 6.264 -9.130 -1.355 1.00 83.50 92 PHE A O 1
ATOM 718 N N . GLU A 1 93 ? 8.176 -10.281 -1.571 1.00 84.38 93 GLU A N 1
ATOM 719 C CA . GLU A 1 93 ? 7.923 -11.168 -0.424 1.00 84.38 93 GLU A CA 1
ATOM 720 C C . GLU A 1 93 ? 7.782 -10.364 0.871 1.00 84.38 93 GLU A C 1
ATOM 722 O O . GLU A 1 93 ? 6.873 -10.603 1.666 1.00 84.38 93 GLU A O 1
ATOM 727 N N . LEU A 1 94 ? 8.631 -9.347 1.045 1.00 84.44 94 LEU A N 1
ATOM 728 C CA . LEU A 1 94 ? 8.552 -8.437 2.182 1.00 84.44 94 LEU A CA 1
ATOM 729 C C . LEU A 1 94 ? 7.219 -7.681 2.194 1.00 84.44 94 LEU A C 1
ATOM 731 O O . LEU A 1 94 ? 6.559 -7.634 3.231 1.00 84.44 94 LEU A O 1
ATOM 735 N N . VAL A 1 95 ? 6.783 -7.141 1.053 1.00 88.88 95 VAL A N 1
ATOM 736 C CA . VAL A 1 95 ? 5.484 -6.452 0.958 1.00 88.88 95 VAL A CA 1
ATOM 737 C C . VAL A 1 95 ? 4.322 -7.395 1.284 1.00 88.88 95 VAL A C 1
ATOM 739 O O . VAL A 1 95 ? 3.388 -6.988 1.975 1.00 88.88 95 VAL A O 1
ATOM 742 N N . MET A 1 96 ? 4.394 -8.664 0.877 1.00 88.81 96 MET A N 1
ATOM 743 C CA . MET A 1 96 ? 3.367 -9.656 1.208 1.00 88.81 96 MET A CA 1
ATOM 744 C C . MET A 1 96 ? 3.329 -10.002 2.702 1.00 88.81 96 MET A C 1
ATOM 746 O O . MET A 1 96 ? 2.240 -10.141 3.259 1.00 88.81 96 MET A O 1
ATOM 750 N N . PHE A 1 97 ? 4.472 -10.064 3.394 1.00 87.12 97 PHE A N 1
ATOM 751 C CA . PHE A 1 97 ? 4.471 -10.210 4.856 1.00 87.12 97 PHE A CA 1
ATOM 752 C C . PHE A 1 97 ? 3.784 -9.027 5.544 1.00 87.12 97 PHE A C 1
ATOM 754 O O . PHE A 1 97 ? 2.949 -9.224 6.430 1.00 87.12 97 PHE A O 1
ATOM 761 N N . PHE A 1 98 ? 4.074 -7.804 5.097 1.00 85.81 98 PHE A N 1
ATOM 762 C CA . PHE A 1 98 ? 3.399 -6.604 5.591 1.00 85.81 98 PHE A CA 1
ATOM 763 C C . PHE A 1 98 ? 1.890 -6.628 5.321 1.00 85.81 98 PHE A C 1
ATOM 765 O O . PHE A 1 98 ? 1.110 -6.288 6.213 1.00 85.81 98 PHE A O 1
ATOM 772 N N . ALA A 1 99 ? 1.467 -7.059 4.130 1.00 89.25 99 ALA A N 1
ATOM 773 C CA . ALA A 1 99 ? 0.057 -7.228 3.791 1.00 89.25 99 ALA A CA 1
ATOM 774 C C . ALA A 1 99 ? -0.646 -8.189 4.757 1.00 89.25 99 ALA A C 1
ATOM 776 O O . ALA A 1 99 ? -1.661 -7.825 5.342 1.00 89.25 99 ALA A O 1
ATOM 777 N N . LEU A 1 100 ? -0.089 -9.383 4.983 1.00 89.25 100 LEU A N 1
ATOM 778 C CA . LEU A 1 100 ? -0.692 -10.401 5.850 1.00 89.25 100 LEU A CA 1
ATOM 779 C C . LEU A 1 100 ? -0.833 -9.928 7.302 1.00 89.25 100 LEU A C 1
ATOM 781 O O . LEU A 1 100 ? -1.893 -10.092 7.907 1.00 89.25 100 LEU A O 1
ATOM 785 N N . ILE A 1 101 ? 0.204 -9.283 7.847 1.00 88.25 101 ILE A N 1
ATOM 786 C CA . ILE A 1 101 ? 0.162 -8.703 9.198 1.00 88.25 101 ILE A CA 1
ATOM 787 C C . ILE A 1 101 ? -0.927 -7.626 9.277 1.00 88.25 101 ILE A C 1
ATOM 789 O O . ILE A 1 101 ? -1.720 -7.595 10.220 1.00 88.25 101 ILE A O 1
ATOM 793 N N . THR A 1 102 ? -1.007 -6.770 8.260 1.00 88.38 102 THR A N 1
ATOM 794 C CA . THR A 1 102 ? -2.005 -5.698 8.189 1.00 88.38 102 THR A CA 1
ATOM 795 C C . THR A 1 102 ? -3.426 -6.242 8.103 1.00 88.38 102 THR A C 1
ATOM 797 O O . THR A 1 102 ? -4.313 -5.711 8.769 1.00 88.38 102 THR A O 1
ATOM 800 N N . ILE A 1 103 ? -3.662 -7.305 7.329 1.00 90.81 103 ILE A N 1
ATOM 801 C CA . ILE A 1 103 ? -4.971 -7.971 7.242 1.00 90.81 103 ILE A CA 1
ATOM 802 C C . ILE A 1 103 ? -5.393 -8.469 8.628 1.00 90.81 103 ILE A C 1
ATOM 804 O O . ILE A 1 103 ? -6.503 -8.182 9.069 1.00 90.81 103 ILE A O 1
ATOM 808 N N . GLY A 1 104 ? -4.492 -9.137 9.356 1.00 87.44 104 GLY A N 1
ATOM 809 C CA . GLY A 1 104 ? -4.782 -9.617 10.710 1.00 87.44 104 GLY A CA 1
ATOM 810 C C . GLY A 1 104 ? -5.138 -8.487 11.681 1.00 87.44 104 GLY A C 1
ATOM 811 O O . GLY A 1 104 ? -6.132 -8.570 12.400 1.00 87.44 104 GLY A O 1
ATOM 812 N N . ILE A 1 105 ? -4.367 -7.397 11.670 1.00 86.69 105 ILE A N 1
ATOM 813 C CA . ILE A 1 105 ? -4.577 -6.263 12.584 1.00 86.69 105 ILE A CA 1
ATOM 814 C C . ILE A 1 105 ? -5.840 -5.475 12.221 1.00 86.69 105 ILE A C 1
ATOM 816 O O . ILE A 1 105 ? -6.611 -5.096 13.100 1.00 86.69 105 ILE A O 1
ATOM 820 N N . SER A 1 106 ? -6.086 -5.254 10.931 1.00 87.56 106 SER A N 1
ATOM 821 C CA . SER A 1 106 ? -7.288 -4.562 10.460 1.00 87.56 106 SER A CA 1
ATOM 822 C C . SER A 1 106 ? -8.560 -5.346 10.769 1.00 87.56 106 SER A C 1
ATOM 824 O O . SER A 1 106 ? -9.514 -4.740 11.241 1.00 87.56 106 SER A O 1
ATOM 826 N N . MET A 1 107 ? -8.567 -6.677 10.616 1.00 88.44 107 MET A N 1
ATOM 827 C CA . MET A 1 107 ? -9.707 -7.508 11.023 1.00 88.44 107 MET A CA 1
ATOM 828 C C . MET A 1 107 ? -9.963 -7.481 12.535 1.00 88.44 107 MET A C 1
ATOM 830 O O . MET A 1 107 ? -11.120 -7.556 12.943 1.00 88.44 107 MET A O 1
ATOM 834 N N . ALA A 1 108 ? -8.914 -7.356 13.356 1.00 85.31 108 ALA A N 1
ATOM 835 C CA . ALA A 1 108 ? -9.046 -7.277 14.811 1.00 85.31 108 ALA A CA 1
ATOM 836 C C . ALA A 1 108 ? -9.691 -5.963 15.288 1.00 85.31 108 ALA A C 1
ATOM 838 O O . ALA A 1 108 ? -10.379 -5.962 16.306 1.00 85.31 108 ALA A O 1
ATOM 839 N N . VAL A 1 109 ? -9.470 -4.858 14.570 1.00 83.88 109 VAL A N 1
ATOM 840 C CA . VAL A 1 109 ? -10.096 -3.563 14.881 1.00 83.88 109 VAL A CA 1
ATOM 841 C C . VAL A 1 109 ? -11.485 -3.468 14.257 1.00 83.88 109 VAL A C 1
ATOM 843 O O . VAL A 1 109 ? -12.449 -3.157 14.944 1.00 83.88 109 VAL A O 1
ATOM 846 N N . ASP A 1 110 ? -11.584 -3.743 12.957 1.00 83.62 110 ASP A N 1
ATOM 847 C CA . ASP A 1 110 ? -12.789 -3.529 12.164 1.00 83.62 110 ASP A CA 1
ATOM 848 C C . ASP A 1 110 ? -12.755 -4.406 10.905 1.00 83.62 110 ASP A C 1
ATOM 850 O O . ASP A 1 110 ? -12.027 -4.148 9.939 1.00 83.62 110 ASP A O 1
ATOM 854 N N . ILE A 1 111 ? -13.628 -5.415 10.862 1.00 87.50 111 ILE A N 1
ATOM 855 C CA . ILE A 1 111 ? -13.660 -6.408 9.777 1.00 87.50 111 ILE A CA 1
ATOM 856 C C . ILE A 1 111 ? -13.810 -5.787 8.378 1.00 87.50 111 ILE A C 1
ATOM 858 O O . ILE A 1 111 ? -13.306 -6.326 7.394 1.00 87.50 111 ILE A O 1
ATOM 862 N N . ARG A 1 112 ? -14.460 -4.618 8.285 1.00 86.06 112 ARG A N 1
ATOM 863 C CA . ARG A 1 112 ? -14.689 -3.893 7.026 1.00 86.06 112 ARG A CA 1
ATOM 864 C C . ARG A 1 112 ? -13.381 -3.451 6.372 1.00 86.06 112 ARG A C 1
ATOM 866 O O . ARG A 1 112 ? -13.241 -3.613 5.163 1.00 86.06 112 ARG A O 1
ATOM 873 N N . TYR A 1 113 ? -12.429 -2.923 7.146 1.00 84.62 113 TYR A N 1
ATOM 874 C CA . TYR A 1 113 ? -11.143 -2.477 6.599 1.00 84.62 113 TYR A CA 1
ATOM 875 C C . TYR A 1 113 ? -10.270 -3.660 6.187 1.00 84.62 113 TYR A C 1
ATOM 877 O O . TYR A 1 113 ? -9.610 -3.585 5.153 1.00 84.62 113 TYR A O 1
ATOM 885 N N . GLY A 1 114 ? -10.308 -4.759 6.949 1.00 87.00 114 GLY A N 1
ATOM 886 C CA . GLY A 1 114 ? -9.567 -5.973 6.609 1.00 87.00 114 GLY A CA 1
ATOM 887 C C . GLY A 1 114 ? -10.039 -6.598 5.303 1.00 87.00 114 GLY A C 1
ATOM 888 O O . GLY A 1 114 ? -9.231 -6.809 4.403 1.00 87.00 114 GLY A O 1
ATOM 889 N N . VAL A 1 115 ? -11.352 -6.799 5.151 1.00 89.25 115 VAL A N 1
ATOM 890 C CA . VAL A 1 115 ? -11.923 -7.335 3.904 1.00 89.25 115 VAL A CA 1
ATOM 891 C C . VAL A 1 115 ? -11.648 -6.402 2.723 1.00 89.25 115 VAL A C 1
ATOM 893 O O . VAL A 1 115 ? -11.254 -6.873 1.658 1.00 89.25 115 VAL A O 1
ATOM 896 N N . LEU A 1 116 ? -11.800 -5.084 2.900 1.00 88.69 116 LEU A N 1
ATOM 897 C CA . LEU A 1 116 ? -11.517 -4.117 1.837 1.00 88.69 116 LEU A CA 1
ATOM 898 C C . LEU A 1 116 ? -10.055 -4.189 1.374 1.00 88.69 116 LEU A C 1
ATOM 900 O O . LEU A 1 116 ? -9.795 -4.184 0.171 1.00 88.69 116 LEU A O 1
ATOM 904 N N . LEU A 1 117 ? -9.102 -4.265 2.307 1.00 88.31 117 LEU A N 1
ATOM 905 C CA . LEU A 1 117 ? -7.684 -4.351 1.972 1.00 88.31 117 LEU A CA 1
ATOM 906 C C . LEU A 1 117 ? -7.356 -5.660 1.247 1.00 88.31 117 LEU A C 1
ATOM 908 O O . LEU A 1 117 ? -6.660 -5.611 0.236 1.00 88.31 117 LEU A O 1
ATOM 912 N N . THR A 1 118 ? -7.893 -6.801 1.694 1.00 91.50 118 THR A N 1
ATOM 913 C CA . THR A 1 118 ? -7.710 -8.090 1.004 1.00 91.50 118 THR A CA 1
ATOM 914 C C . THR A 1 118 ? -8.229 -8.030 -0.431 1.00 91.50 118 THR A C 1
ATOM 916 O O . THR A 1 118 ? -7.472 -8.297 -1.359 1.00 91.50 118 THR A O 1
ATOM 919 N N . VAL A 1 119 ? -9.470 -7.569 -0.630 1.00 91.56 119 VAL A N 1
ATOM 920 C CA . VAL A 1 119 ? -10.063 -7.431 -1.972 1.00 91.56 119 VAL A CA 1
ATOM 921 C C . VAL A 1 119 ? -9.227 -6.500 -2.851 1.00 91.56 119 VAL A C 1
ATOM 923 O O . VAL A 1 119 ? -9.003 -6.788 -4.023 1.00 91.56 119 VAL A O 1
ATOM 926 N N . THR A 1 120 ? -8.733 -5.394 -2.294 1.00 87.44 120 THR A N 1
ATOM 927 C CA . THR A 1 120 ? -7.907 -4.443 -3.048 1.00 87.44 120 THR A CA 1
ATOM 928 C C . THR A 1 120 ? -6.585 -5.078 -3.485 1.00 87.44 120 THR A C 1
ATOM 930 O O . THR A 1 120 ? -6.194 -4.929 -4.639 1.00 87.44 120 THR A O 1
ATOM 933 N N . ILE A 1 121 ? -5.913 -5.826 -2.605 1.00 90.12 121 ILE A N 1
ATOM 934 C CA . ILE A 1 121 ? -4.671 -6.542 -2.930 1.00 90.12 121 ILE A CA 1
ATOM 935 C C . ILE A 1 121 ? -4.909 -7.584 -4.025 1.00 90.12 121 ILE A C 1
ATOM 937 O O . ILE A 1 121 ? -4.166 -7.604 -5.008 1.00 90.12 121 ILE A O 1
ATOM 941 N N . ASP A 1 122 ? -5.965 -8.389 -3.901 1.00 90.50 122 ASP A N 1
ATOM 942 C CA . ASP A 1 122 ? -6.312 -9.416 -4.887 1.00 90.50 122 ASP A CA 1
ATOM 943 C C . ASP A 1 122 ? -6.598 -8.800 -6.262 1.00 90.50 122 ASP A C 1
ATOM 945 O O . ASP A 1 122 ? -6.095 -9.282 -7.278 1.00 90.50 122 ASP A O 1
ATOM 949 N N . VAL A 1 123 ? -7.337 -7.685 -6.305 1.00 89.00 123 VAL A N 1
ATOM 950 C CA . VAL A 1 123 ? -7.609 -6.940 -7.545 1.00 89.00 123 VAL A CA 1
ATOM 951 C C . VAL A 1 123 ? -6.318 -6.419 -8.177 1.00 89.00 123 VAL A C 1
ATOM 953 O O . VAL A 1 123 ? -6.162 -6.517 -9.393 1.00 89.00 123 VAL A O 1
ATOM 956 N N . VAL A 1 124 ? -5.374 -5.896 -7.389 1.00 86.50 124 VAL A N 1
ATOM 957 C CA . VAL A 1 124 ? -4.089 -5.408 -7.918 1.00 86.50 124 VAL A CA 1
ATOM 958 C C . VAL A 1 124 ? -3.242 -6.562 -8.464 1.00 86.50 124 VAL A C 1
ATOM 960 O O . VAL A 1 124 ? -2.663 -6.424 -9.542 1.00 86.50 124 VAL A O 1
ATOM 963 N N . ILE A 1 125 ? -3.206 -7.716 -7.784 1.00 86.50 125 ILE A N 1
ATOM 964 C CA . ILE A 1 125 ? -2.506 -8.920 -8.269 1.00 86.50 125 ILE A CA 1
ATOM 965 C C . ILE A 1 125 ? -3.140 -9.415 -9.575 1.00 86.50 125 ILE A C 1
ATOM 967 O O . ILE A 1 125 ? -2.426 -9.675 -10.545 1.0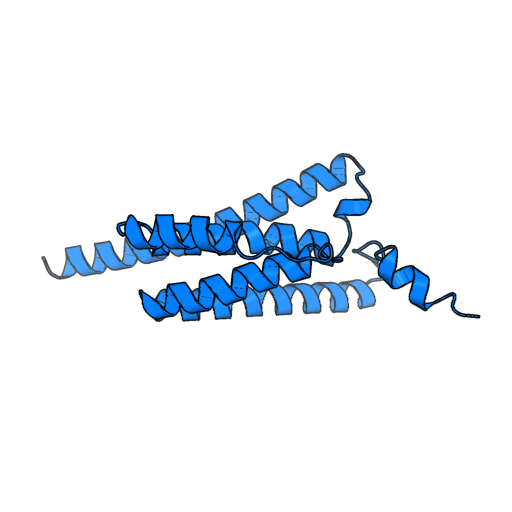0 86.50 125 ILE A O 1
ATOM 971 N N . LEU A 1 126 ? -4.472 -9.487 -9.630 1.00 86.75 126 LEU A N 1
ATOM 972 C CA . LEU A 1 126 ? -5.214 -9.906 -10.819 1.00 86.75 126 LEU A CA 1
ATOM 973 C C . LEU A 1 126 ? -4.975 -8.955 -12.000 1.00 86.75 126 LEU A C 1
ATOM 975 O O . LEU A 1 126 ? -4.704 -9.410 -13.109 1.00 86.75 126 LEU A O 1
ATOM 979 N N . LEU A 1 127 ? -5.044 -7.640 -11.770 1.00 84.31 127 LEU A N 1
ATOM 980 C CA . LEU A 1 127 ? -4.753 -6.629 -12.788 1.00 84.31 127 LEU A CA 1
ATOM 981 C C . LEU A 1 127 ? -3.333 -6.796 -13.322 1.00 84.31 127 LEU A C 1
ATOM 983 O O . LEU A 1 127 ? -3.146 -6.820 -14.534 1.00 84.31 127 LEU A O 1
ATOM 987 N N . SER A 1 128 ? -2.351 -6.960 -12.436 1.00 79.25 128 SER A N 1
ATOM 988 C CA . SER A 1 128 ? -0.951 -7.170 -12.811 1.00 79.25 128 SER A CA 1
ATOM 989 C C . SER A 1 128 ? -0.775 -8.415 -13.693 1.00 79.25 128 SER A C 1
ATOM 991 O O . SER A 1 128 ? -0.144 -8.343 -14.750 1.00 79.25 128 SER A O 1
ATOM 993 N N . TYR A 1 129 ? -1.422 -9.528 -13.331 1.00 81.12 129 TYR A N 1
ATOM 994 C CA . TYR A 1 129 ? -1.438 -10.757 -14.131 1.00 81.12 129 TYR A CA 1
ATOM 995 C C . TYR A 1 129 ? -2.092 -10.561 -15.509 1.00 81.12 129 TYR A C 1
ATOM 997 O O . TYR A 1 129 ? -1.568 -11.015 -16.530 1.00 81.12 129 TYR A O 1
ATOM 1005 N N . LEU A 1 130 ? -3.223 -9.848 -15.565 1.00 80.38 130 LEU A N 1
ATOM 1006 C CA . LEU A 1 130 ? -3.888 -9.525 -16.826 1.00 80.38 130 LEU A CA 1
ATOM 1007 C C . LEU A 1 130 ? -2.998 -8.642 -17.708 1.00 80.38 130 LEU A C 1
ATOM 1009 O O . LEU A 1 130 ? -2.829 -8.952 -18.885 1.00 80.38 130 LEU A O 1
ATOM 1013 N N . PHE A 1 131 ? -2.384 -7.593 -17.155 1.00 77.31 131 PHE A N 1
ATOM 1014 C CA . PHE A 1 131 ? -1.465 -6.722 -17.892 1.00 77.31 131 PHE A CA 1
ATOM 1015 C C . PHE A 1 131 ? -0.295 -7.499 -18.500 1.00 77.31 131 PHE A C 1
ATOM 1017 O O . PHE A 1 131 ? 0.053 -7.260 -19.657 1.00 77.31 131 PHE A O 1
ATOM 1024 N N . GLU A 1 132 ? 0.272 -8.464 -17.775 1.00 73.19 132 GLU A N 1
ATOM 1025 C CA . GLU A 1 132 ? 1.340 -9.314 -18.302 1.00 73.19 132 GLU A CA 1
ATOM 1026 C C . GLU A 1 132 ? 0.847 -10.204 -19.458 1.00 73.19 132 GLU A C 1
ATOM 1028 O O . GLU A 1 132 ? 1.505 -10.306 -20.496 1.00 73.19 132 GLU A O 1
ATOM 1033 N N . ASN A 1 133 ? -0.337 -10.810 -19.325 1.00 70.62 133 ASN A N 1
ATOM 1034 C CA . ASN A 1 133 ? -0.901 -11.684 -20.356 1.00 70.62 133 ASN A CA 1
ATOM 1035 C C . ASN A 1 133 ? -1.293 -10.914 -21.633 1.00 70.62 133 ASN A C 1
ATOM 1037 O O . ASN A 1 133 ? -1.080 -11.383 -22.754 1.00 70.62 133 ASN A O 1
ATOM 1041 N N . PHE A 1 134 ? -1.819 -9.695 -21.480 1.00 67.25 134 PHE A N 1
ATOM 1042 C CA . PHE A 1 134 ? -2.078 -8.787 -22.598 1.00 67.25 134 PHE A CA 1
ATOM 1043 C C . PHE A 1 134 ? -0.774 -8.284 -23.236 1.00 67.25 134 PHE A C 1
ATOM 1045 O O . PHE A 1 134 ? -0.670 -8.261 -24.462 1.00 67.25 134 PHE A O 1
ATOM 1052 N N . GLY A 1 135 ? 0.245 -7.958 -22.435 1.00 59.84 135 GLY A N 1
ATOM 1053 C CA . GLY A 1 135 ? 1.566 -7.544 -22.918 1.00 59.84 135 GLY A CA 1
ATOM 1054 C C . GLY A 1 135 ? 2.259 -8.623 -23.755 1.00 59.84 135 GLY A C 1
ATOM 1055 O O . GLY A 1 135 ? 2.780 -8.326 -24.832 1.00 59.84 135 GLY A O 1
ATOM 1056 N N . LYS A 1 136 ? 2.163 -9.894 -23.336 1.00 59.91 136 LYS A N 1
ATOM 1057 C CA . LYS A 1 136 ? 2.665 -11.053 -24.099 1.00 59.91 136 LYS A CA 1
ATOM 1058 C C . LYS A 1 136 ? 1.984 -11.201 -25.462 1.00 59.91 136 LYS A C 1
ATOM 1060 O O . LYS A 1 136 ? 2.663 -11.502 -26.439 1.00 59.91 136 LYS A O 1
ATOM 1065 N N . LYS A 1 137 ? 0.675 -10.933 -25.562 1.00 59.22 137 LYS A N 1
ATOM 1066 C CA . LYS A 1 137 ? -0.060 -10.949 -26.844 1.00 59.22 137 LYS A CA 1
ATOM 1067 C C . LYS A 1 137 ? 0.330 -9.818 -27.801 1.00 59.22 137 LYS A C 1
ATOM 1069 O O . LYS A 1 137 ? 0.161 -9.982 -29.004 1.00 59.22 137 LYS A O 1
ATOM 1074 N N . ILE A 1 138 ? 0.829 -8.692 -27.287 1.00 58.03 138 ILE A N 1
ATOM 1075 C CA . ILE A 1 138 ? 1.171 -7.490 -28.075 1.00 58.03 138 ILE A CA 1
ATOM 1076 C C . ILE A 1 138 ? 2.696 -7.398 -28.330 1.00 58.03 138 ILE A C 1
ATOM 1078 O O . ILE A 1 138 ? 3.160 -6.518 -29.046 1.00 58.03 138 ILE A O 1
ATOM 1082 N N . GLY A 1 139 ? 3.499 -8.332 -27.802 1.00 49.84 139 GLY A N 1
ATOM 1083 C CA . GLY A 1 139 ? 4.944 -8.410 -28.063 1.00 49.84 139 GLY A CA 1
ATOM 1084 C C . GLY A 1 139 ? 5.803 -7.415 -27.271 1.00 49.84 139 GLY A C 1
ATOM 1085 O O . GLY A 1 139 ? 6.999 -7.303 -27.530 1.00 49.84 139 GLY A O 1
ATOM 1086 N N . PHE A 1 140 ? 5.234 -6.715 -26.284 1.00 47.88 140 PHE A N 1
ATOM 1087 C CA . PHE A 1 140 ? 5.985 -5.841 -25.380 1.00 47.88 140 PHE A CA 1
ATOM 1088 C C . PHE A 1 140 ? 6.358 -6.607 -24.106 1.00 47.88 140 PHE A C 1
ATOM 1090 O O . PHE A 1 140 ? 5.506 -6.877 -23.261 1.00 47.88 140 PHE A O 1
ATOM 1097 N N . GLN A 1 141 ? 7.644 -6.929 -23.933 1.00 54.34 141 GLN A N 1
ATOM 1098 C CA . GLN A 1 141 ? 8.178 -7.367 -22.640 1.00 54.34 141 GLN A CA 1
ATOM 1099 C C . GLN A 1 141 ? 8.251 -6.153 -21.700 1.00 54.34 141 GLN A C 1
ATOM 1101 O O . GLN A 1 141 ? 9.243 -5.431 -21.662 1.00 54.34 141 GLN A O 1
ATOM 1106 N N . THR A 1 142 ? 7.159 -5.873 -20.982 1.00 52.84 142 THR A N 1
ATOM 1107 C CA . THR A 1 142 ? 7.018 -4.688 -20.112 1.00 52.84 142 THR A CA 1
ATOM 1108 C C . THR A 1 142 ? 7.880 -4.737 -18.853 1.00 52.84 142 THR A C 1
ATOM 1110 O O . THR A 1 142 ? 8.103 -3.700 -18.225 1.00 52.84 142 THR A O 1
ATOM 1113 N N . TYR A 1 143 ? 8.354 -5.923 -18.473 1.00 59.03 143 TYR A N 1
ATOM 1114 C CA . TYR A 1 143 ? 9.197 -6.136 -17.305 1.00 59.03 143 TYR A CA 1
ATOM 1115 C C . TYR A 1 143 ? 10.532 -6.733 -17.738 1.00 59.03 143 TYR A C 1
ATOM 1117 O O . TYR A 1 143 ? 10.569 -7.693 -18.506 1.00 59.03 143 TYR A O 1
ATOM 1125 N N . ALA A 1 144 ? 11.629 -6.160 -17.245 1.00 55.00 144 ALA A N 1
ATOM 1126 C CA . ALA A 1 144 ? 12.935 -6.788 -17.386 1.00 55.00 144 ALA A CA 1
ATOM 1127 C C . ALA A 1 144 ? 12.964 -8.027 -16.482 1.00 55.00 144 ALA A C 1
ATOM 1129 O O . ALA A 1 144 ? 12.633 -7.912 -15.296 1.00 55.00 144 ALA A O 1
ATOM 1130 N N . LEU A 1 145 ? 13.347 -9.179 -17.044 1.00 54.97 145 LEU A N 1
ATOM 1131 C CA . LEU A 1 145 ? 13.571 -10.406 -16.280 1.00 54.97 145 LEU A CA 1
ATOM 1132 C C . LEU A 1 145 ? 14.520 -10.096 -15.121 1.00 54.97 145 LEU A C 1
ATOM 1134 O O . LEU A 1 145 ? 15.582 -9.493 -15.309 1.00 54.97 145 LEU A O 1
ATOM 1138 N N . SER A 1 146 ? 14.102 -10.466 -13.915 1.00 51.97 146 SER A N 1
ATOM 1139 C CA . SER A 1 146 ? 14.935 -10.370 -12.720 1.00 51.97 146 SER A CA 1
ATOM 1140 C C . SER A 1 146 ? 16.216 -11.176 -12.958 1.00 51.97 146 SER A C 1
ATOM 1142 O O . SER A 1 146 ? 16.144 -12.267 -13.521 1.00 51.97 146 SER A O 1
ATOM 1144 N N . PHE A 1 147 ? 17.383 -10.714 -12.494 1.00 50.25 147 PHE A N 1
ATOM 1145 C CA . PHE A 1 147 ? 18.617 -11.522 -12.555 1.00 50.25 147 PHE A CA 1
ATOM 1146 C C . PHE A 1 147 ? 18.442 -12.922 -11.920 1.00 50.25 147 PHE A C 1
ATOM 1148 O O . PHE A 1 147 ? 19.085 -13.871 -12.361 1.00 50.25 147 PHE A O 1
ATOM 1155 N N . ASP A 1 148 ? 17.523 -13.065 -10.957 1.00 52.50 148 ASP A N 1
ATOM 1156 C CA . ASP A 1 148 ? 17.162 -14.338 -10.314 1.00 52.50 148 ASP A CA 1
ATOM 1157 C C . ASP A 1 148 ? 16.329 -15.272 -11.228 1.00 52.50 148 ASP A C 1
ATOM 1159 O O . ASP A 1 148 ? 16.470 -16.491 -11.168 1.00 52.50 148 ASP A O 1
ATOM 1163 N N . GLU A 1 149 ? 15.521 -14.727 -12.149 1.00 52.94 149 GLU A N 1
ATOM 1164 C CA . GLU A 1 149 ? 14.774 -15.513 -13.150 1.00 52.94 149 GLU A CA 1
ATOM 1165 C C . GLU A 1 149 ? 15.674 -15.947 -14.317 1.00 52.94 149 GLU A C 1
ATOM 1167 O O . GLU A 1 149 ? 15.524 -17.052 -14.841 1.00 52.94 149 GLU A O 1
ATOM 1172 N N . GLY A 1 150 ? 16.657 -15.117 -14.691 1.00 47.47 150 GLY A N 1
ATOM 1173 C CA . GLY A 1 150 ? 17.607 -15.407 -15.773 1.00 47.47 150 GLY A CA 1
ATOM 1174 C C . GLY A 1 150 ? 18.572 -16.563 -15.481 1.00 47.47 150 GLY A C 1
ATOM 1175 O O . GLY A 1 150 ? 19.045 -17.214 -16.411 1.00 47.47 150 GLY A O 1
ATOM 1176 N N . ASN A 1 151 ? 18.835 -16.870 -14.206 1.00 49.22 151 ASN A N 1
ATOM 1177 C CA . ASN A 1 151 ? 19.718 -17.975 -13.818 1.00 49.22 151 ASN A CA 1
ATOM 1178 C C . ASN A 1 151 ? 19.060 -19.362 -13.985 1.00 49.22 151 ASN A C 1
ATOM 1180 O O . ASN A 1 151 ? 19.754 -20.370 -14.081 1.00 49.22 151 ASN A O 1
ATOM 1184 N N . SER A 1 152 ? 17.726 -19.431 -14.071 1.00 52.94 152 SER A N 1
ATOM 1185 C CA . SER A 1 152 ? 16.998 -20.696 -14.267 1.00 52.94 152 SER A CA 1
ATOM 1186 C C . SER A 1 152 ? 17.110 -21.264 -15.691 1.00 52.94 152 SER A C 1
ATOM 1188 O O . SER A 1 152 ? 16.812 -22.435 -15.914 1.00 52.94 152 SER A O 1
ATOM 1190 N N . HIS A 1 153 ? 17.557 -20.457 -16.659 1.00 48.91 153 HIS A N 1
ATOM 1191 C CA . HIS A 1 153 ? 17.736 -20.857 -18.061 1.00 48.91 153 HIS A CA 1
ATOM 1192 C C . HIS A 1 153 ? 19.191 -21.166 -18.449 1.00 48.91 153 HIS A C 1
ATOM 1194 O O . HIS A 1 153 ? 19.447 -21.461 -19.610 1.00 48.91 153 HIS A O 1
ATOM 1200 N N . ASN A 1 154 ? 20.126 -21.152 -17.493 1.00 44.50 154 ASN A N 1
ATOM 1201 C CA . ASN A 1 154 ? 21.538 -21.502 -17.707 1.00 44.50 154 ASN A CA 1
ATOM 1202 C C . ASN A 1 154 ? 22.051 -22.529 -16.680 1.00 44.50 154 ASN A C 1
ATOM 1204 O O . ASN A 1 154 ? 23.173 -22.440 -16.193 1.00 44.50 154 ASN A O 1
ATOM 1208 N N . ILE A 1 155 ? 21.223 -23.522 -16.356 1.00 46.19 155 ILE A N 1
ATOM 1209 C CA . ILE A 1 155 ? 21.687 -24.783 -15.762 1.00 46.19 155 ILE A CA 1
ATOM 1210 C C . ILE A 1 155 ? 21.838 -25.813 -16.885 1.00 46.19 155 ILE A C 1
ATOM 1212 O O . ILE A 1 155 ? 20.945 -26.623 -17.132 1.00 46.19 155 ILE A O 1
ATOM 1216 N N . LEU A 1 156 ? 22.973 -25.720 -17.579 1.00 38.62 156 LEU A N 1
ATOM 1217 C CA . LEU A 1 156 ? 23.620 -26.790 -18.339 1.00 38.62 156 LEU A CA 1
ATOM 1218 C C . LEU A 1 156 ? 25.096 -26.811 -17.942 1.00 38.62 156 LEU A C 1
ATOM 1220 O O . LEU A 1 156 ? 25.707 -25.718 -17.945 1.00 38.62 156 LEU A O 1
#

pLDDT: mean 77.3, std 12.72, range [38.62, 91.56]

Secondary structure (DSSP, 8-state):
-HHHHHHHHHHHHHHHHHHHHHHHHHHHHHHHHHHHTT-GGGGSHHHHHHHHHHHHHHHHHHHHHTT-HHHHHHHHHHHHH---SS--S-HHHHHHHHHHHHHHHHHHH-HHHHHHHHHHHHHHHHHHHHHHHHHHHHT---SPPPHHHHGGG---

Sequence (156 aa):
MLDSLTQQVLMNNQTFILALVLAMLSGLSLRVMLSLVKQRWVSTYHHTMSYTLLPLITLVVTKVITGNIALSLGMIGALSIVRFRNPVKNPFELVMFFALITIGISMAVDIRYGVLLTVTIDVVILLSYLFENFGKKIGFQTYALSFDEGNSHNIL

InterPro domains:
  IPR032531 Protein of unknown function DUF4956 [PF16316] (46-133)